Protein AF-A0A1F8TUF9-F1 (afdb_monomer_lite)

pLDDT: mean 81.68, std 12.65, range [35.09, 93.81]

Foldseek 3Di:
DPVLVVPPVLVVLLVVLLVLCVVLCVVLLVLQLVLLVLADPVCSVVLSVLLVVLLLVLLLVLLVVLLVLVVQQDFPDADPNRGDTSSNCCCVVVVVVCVVVVVVVVVVVPPDDDDDPCPPVPPNDDSVVSSVVSSVVSNVSSVVSSVVSVVRDVDSVSNSCSSVVD

Radius of gyration: 19.61 Å; chains: 1; bounding box: 40×49×50 Å

Structure (mmCIF, N/CA/C/O backbone):
data_AF-A0A1F8TUF9-F1
#
_entry.id   AF-A0A1F8TUF9-F1
#
loop_
_atom_site.group_PDB
_atom_site.id
_atom_site.type_symbol
_atom_site.label_atom_id
_atom_site.label_alt_id
_atom_site.label_comp_id
_atom_site.label_asym_id
_atom_site.label_entity_id
_atom_site.label_seq_id
_atom_site.pdbx_PDB_ins_code
_atom_site.Cartn_x
_atom_site.Cartn_y
_atom_site.Cartn_z
_atom_site.occupancy
_atom_site.B_iso_or_equiv
_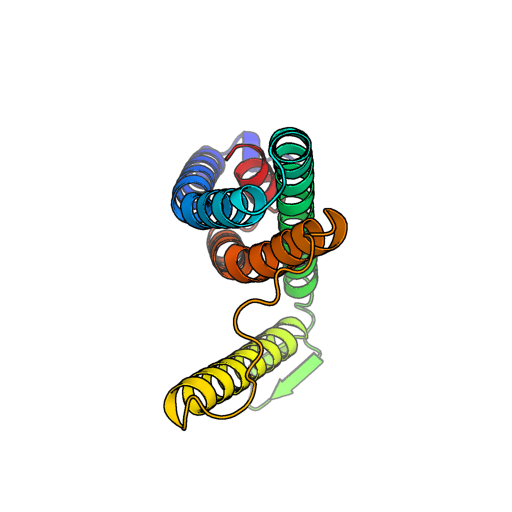atom_site.auth_seq_id
_atom_site.auth_comp_id
_atom_site.auth_asym_id
_atom_site.auth_atom_id
_atom_site.pdbx_PDB_model_num
ATOM 1 N N . MET A 1 1 ? -9.292 15.172 15.640 1.00 59.81 1 MET A N 1
ATOM 2 C CA . MET A 1 1 ? -8.881 14.699 14.294 1.00 59.81 1 MET A CA 1
ATOM 3 C C . MET A 1 1 ? -7.366 14.651 14.081 1.00 59.81 1 MET A C 1
ATOM 5 O O . MET A 1 1 ? -6.950 13.906 13.219 1.00 59.81 1 MET A O 1
ATOM 9 N N . PHE A 1 2 ? -6.527 15.347 14.862 1.00 74.88 2 PHE A N 1
ATOM 10 C CA . PHE A 1 2 ? -5.059 15.181 14.809 1.00 74.88 2 PHE A CA 1
ATOM 11 C C . PHE A 1 2 ? -4.428 15.150 16.210 1.00 74.88 2 PHE A C 1
ATOM 13 O O . PHE A 1 2 ? -3.319 15.631 16.421 1.00 74.88 2 PHE A O 1
ATOM 20 N N . GLU A 1 3 ? -5.151 14.617 17.198 1.00 72.25 3 GLU A N 1
ATOM 21 C CA . GLU A 1 3 ? -4.672 14.570 18.589 1.00 72.25 3 GLU A CA 1
ATOM 22 C C . GLU A 1 3 ? -3.393 13.735 18.730 1.00 72.25 3 GLU A C 1
ATOM 24 O O . GLU A 1 3 ? -2.545 14.054 19.560 1.00 72.25 3 GLU A O 1
ATOM 29 N N . TRP A 1 4 ? -3.191 12.760 17.836 1.00 78.50 4 TRP A N 1
ATOM 30 C CA . TRP A 1 4 ? -1.976 11.953 17.770 1.00 78.50 4 TRP A CA 1
ATOM 31 C C . TRP A 1 4 ? -0.704 12.791 17.553 1.00 78.50 4 TRP A C 1
ATOM 33 O O . TRP A 1 4 ? 0.350 12.433 18.069 1.00 78.50 4 TRP A O 1
ATOM 43 N N . ILE A 1 5 ? -0.782 13.948 16.877 1.00 82.81 5 ILE A N 1
ATOM 44 C CA . ILE A 1 5 ? 0.386 14.814 16.625 1.00 82.81 5 ILE A CA 1
ATOM 45 C C . ILE A 1 5 ? 1.000 15.314 17.941 1.00 82.81 5 ILE A C 1
ATOM 47 O O . ILE A 1 5 ? 2.212 15.519 18.023 1.00 82.81 5 ILE A O 1
ATOM 51 N N . ALA A 1 6 ? 0.177 15.497 18.976 1.00 84.69 6 ALA A N 1
ATOM 52 C CA . ALA A 1 6 ? 0.626 15.937 20.293 1.00 84.69 6 ALA A CA 1
ATOM 53 C C . ALA A 1 6 ? 1.133 14.783 21.179 1.00 84.69 6 ALA A C 1
ATOM 55 O O . ALA A 1 6 ? 1.735 15.050 22.218 1.00 84.69 6 ALA A O 1
ATOM 56 N N . SER A 1 7 ? 0.908 13.523 20.785 1.00 87.38 7 SER A N 1
ATOM 57 C CA . SER A 1 7 ? 1.316 12.339 21.549 1.00 87.38 7 SER A CA 1
ATOM 58 C C . SER A 1 7 ? 2.694 11.826 21.102 1.00 87.38 7 SER A C 1
ATOM 60 O O . SER A 1 7 ? 2.868 11.501 19.924 1.00 87.38 7 SER A O 1
ATOM 62 N N . PRO A 1 8 ? 3.692 11.730 21.999 1.00 88.75 8 PRO A N 1
ATOM 63 C CA . PRO A 1 8 ? 4.997 11.145 21.680 1.00 88.75 8 PRO A CA 1
ATOM 64 C C . PRO A 1 8 ? 4.915 9.700 21.167 1.00 88.75 8 PRO A C 1
ATOM 66 O O . PRO A 1 8 ? 5.718 9.289 20.331 1.00 88.75 8 PRO A O 1
ATOM 69 N N . GLU A 1 9 ? 3.929 8.936 21.635 1.00 88.75 9 GLU A N 1
ATOM 70 C CA . GLU A 1 9 ? 3.710 7.534 21.282 1.00 88.75 9 GLU A CA 1
ATOM 71 C C . GLU A 1 9 ? 3.399 7.373 19.789 1.00 88.75 9 GLU A C 1
ATOM 73 O O . GLU A 1 9 ? 3.959 6.495 19.133 1.00 88.75 9 GLU A O 1
ATOM 78 N N . ALA A 1 10 ? 2.582 8.266 19.224 1.00 88.69 10 ALA A N 1
ATOM 79 C CA . ALA A 1 10 ? 2.248 8.247 17.805 1.00 88.69 10 ALA A CA 1
ATOM 80 C C . ALA A 1 10 ? 3.461 8.518 16.906 1.00 88.69 10 ALA A C 1
ATOM 82 O O . ALA A 1 10 ? 3.574 7.934 15.832 1.00 88.69 10 ALA A O 1
ATOM 83 N N . TRP A 1 11 ? 4.403 9.358 17.346 1.00 90.75 11 TRP A N 1
ATOM 84 C CA . TRP A 1 11 ? 5.647 9.608 16.610 1.00 90.75 11 TRP A CA 1
ATOM 85 C C . TRP A 1 11 ? 6.585 8.400 16.626 1.00 90.75 11 TRP A C 1
ATOM 87 O O . TRP A 1 11 ? 7.209 8.093 15.609 1.00 90.75 11 TRP A O 1
ATOM 97 N N . ILE A 1 12 ? 6.664 7.689 17.754 1.00 92.00 12 ILE A N 1
ATOM 98 C CA . ILE A 1 12 ? 7.420 6.431 17.852 1.00 92.00 12 ILE A CA 1
ATOM 99 C C . ILE A 1 12 ? 6.797 5.374 16.938 1.00 92.00 12 ILE A C 1
ATOM 101 O O . ILE A 1 12 ? 7.513 4.681 16.209 1.00 92.00 12 ILE A O 1
ATOM 105 N N . ALA A 1 13 ? 5.469 5.270 16.956 1.00 90.75 13 ALA A N 1
ATOM 106 C CA . ALA A 1 13 ? 4.731 4.346 16.114 1.00 90.75 13 ALA A CA 1
ATOM 107 C C . ALA A 1 13 ? 4.912 4.672 14.623 1.00 90.75 13 ALA A C 1
ATOM 109 O O . ALA A 1 13 ? 5.250 3.781 13.849 1.00 90.75 13 ALA A O 1
ATOM 110 N N . LEU A 1 14 ? 4.812 5.949 14.236 1.00 92.81 14 LEU A N 1
ATOM 111 C CA . LEU A 1 14 ? 5.096 6.419 12.879 1.00 92.81 14 LEU A CA 1
ATOM 112 C C . LEU A 1 14 ? 6.518 6.056 12.441 1.00 92.81 14 LEU A C 1
ATOM 114 O O . LEU A 1 14 ? 6.708 5.521 11.354 1.00 92.81 14 LEU A O 1
ATOM 118 N N . GLY A 1 15 ? 7.514 6.322 13.290 1.00 93.81 15 GLY A N 1
ATOM 119 C CA . GLY A 1 15 ? 8.910 6.003 12.996 1.00 93.81 15 GLY A CA 1
ATOM 120 C C . GLY A 1 15 ? 9.147 4.502 12.832 1.00 93.81 15 GLY A C 1
ATOM 121 O O . GLY A 1 15 ? 9.872 4.084 11.933 1.00 93.81 15 GLY A O 1
ATOM 122 N N . THR A 1 16 ? 8.498 3.687 13.665 1.00 92.25 16 THR A N 1
ATOM 123 C CA . THR A 1 16 ? 8.588 2.224 13.597 1.00 92.25 16 THR A CA 1
ATOM 124 C C . THR A 1 16 ? 7.912 1.694 12.337 1.00 92.25 16 THR A C 1
ATOM 126 O O . THR A 1 16 ? 8.500 0.877 11.635 1.00 92.25 16 THR A O 1
ATOM 129 N N . LEU A 1 17 ? 6.718 2.193 12.009 1.00 92.12 17 LEU A N 1
ATOM 130 C CA . LEU A 1 17 ? 6.016 1.839 10.779 1.00 92.12 17 LEU A CA 1
ATOM 131 C C . LEU A 1 17 ? 6.811 2.240 9.542 1.00 92.12 17 LEU A C 1
ATOM 133 O O . LEU A 1 17 ? 7.001 1.407 8.669 1.00 92.12 17 LEU A O 1
ATOM 137 N N . ALA A 1 18 ? 7.333 3.465 9.481 1.00 92.69 18 ALA A N 1
ATOM 138 C CA . ALA A 1 18 ? 8.157 3.906 8.360 1.00 92.69 18 ALA A CA 1
ATOM 139 C C . ALA A 1 18 ? 9.418 3.037 8.213 1.00 92.69 18 ALA A C 1
ATOM 141 O O . ALA A 1 18 ? 9.773 2.644 7.106 1.00 92.69 18 ALA A O 1
ATOM 142 N N . ALA A 1 19 ? 10.070 2.669 9.320 1.00 92.12 19 ALA A N 1
ATOM 143 C CA . ALA A 1 19 ? 11.225 1.774 9.284 1.00 92.12 19 ALA A CA 1
ATOM 144 C C . ALA A 1 19 ? 10.862 0.368 8.775 1.00 92.12 19 ALA A C 1
ATOM 146 O O . ALA A 1 19 ? 11.577 -0.175 7.932 1.00 92.12 19 ALA A O 1
ATOM 147 N N . LEU A 1 20 ? 9.757 -0.214 9.256 1.00 90.38 20 LEU A N 1
ATOM 148 C CA . LEU A 1 20 ? 9.263 -1.507 8.777 1.00 90.38 20 LEU A CA 1
ATOM 149 C C . LEU A 1 20 ? 8.894 -1.445 7.297 1.00 90.38 20 LEU A C 1
ATOM 151 O O . LEU A 1 20 ? 9.269 -2.334 6.544 1.00 90.38 20 LEU A O 1
ATOM 155 N N . GLU A 1 21 ? 8.231 -0.378 6.869 1.00 89.06 21 GLU A N 1
ATOM 156 C CA . GLU A 1 21 ? 7.808 -0.195 5.487 1.00 89.06 21 GLU A CA 1
ATOM 157 C C . GLU A 1 21 ? 8.999 -0.035 4.536 1.00 89.06 21 GLU A C 1
ATOM 159 O O . GLU A 1 21 ? 8.965 -0.557 3.426 1.00 89.06 21 GLU A O 1
ATOM 164 N N . ILE A 1 22 ? 10.086 0.607 4.979 1.00 89.00 22 ILE A N 1
ATOM 165 C CA . ILE A 1 22 ? 11.345 0.668 4.223 1.00 89.00 22 ILE A CA 1
ATOM 166 C C . ILE A 1 22 ? 11.963 -0.727 4.101 1.00 89.00 22 ILE A C 1
ATOM 168 O O . ILE A 1 22 ? 12.355 -1.123 3.007 1.00 89.00 22 ILE A O 1
ATOM 172 N N . VAL A 1 23 ? 12.062 -1.479 5.204 1.00 87.44 23 VAL A N 1
ATOM 173 C CA . VAL A 1 23 ? 12.682 -2.817 5.206 1.00 87.44 23 VAL A CA 1
ATOM 174 C C . VAL A 1 23 ? 11.878 -3.795 4.350 1.00 87.44 23 VAL A C 1
ATOM 176 O O . VAL A 1 23 ? 12.449 -4.459 3.489 1.00 87.44 23 VAL A O 1
ATOM 179 N N . LEU A 1 24 ? 10.562 -3.849 4.553 1.00 81.75 24 LEU A N 1
ATOM 180 C CA . LEU A 1 24 ? 9.640 -4.707 3.805 1.00 81.75 24 LEU A CA 1
ATOM 181 C C . LEU A 1 24 ? 9.459 -4.216 2.357 1.00 81.75 24 LEU A C 1
ATOM 183 O O . LEU A 1 24 ? 9.247 -5.006 1.443 1.00 81.75 24 LEU A O 1
ATOM 187 N N . GLY A 1 25 ? 9.594 -2.911 2.112 1.00 81.94 25 GLY A N 1
ATOM 188 C CA . GLY A 1 25 ? 9.467 -2.294 0.791 1.00 81.94 25 GLY A CA 1
ATOM 189 C C . GLY A 1 25 ? 10.635 -2.566 -0.158 1.00 81.94 25 GLY A C 1
ATOM 190 O O . GLY A 1 25 ? 10.500 -2.340 -1.366 1.00 81.94 25 GLY A O 1
ATOM 191 N N . ILE A 1 26 ? 11.760 -3.088 0.346 1.00 85.81 26 ILE A N 1
ATOM 192 C CA . ILE A 1 26 ? 12.896 -3.509 -0.488 1.00 85.81 26 ILE A CA 1
ATOM 193 C C . ILE A 1 26 ? 12.447 -4.563 -1.505 1.00 85.81 26 ILE A C 1
ATOM 195 O O . ILE A 1 26 ? 12.803 -4.452 -2.683 1.00 85.81 26 ILE A O 1
ATOM 199 N N . ASP A 1 27 ? 11.619 -5.522 -1.090 1.00 82.69 27 ASP A N 1
ATOM 200 C CA . ASP A 1 27 ? 11.129 -6.584 -1.968 1.00 82.69 27 ASP A CA 1
ATOM 201 C C . ASP A 1 27 ? 10.323 -5.990 -3.133 1.00 82.69 27 ASP A C 1
ATOM 203 O O . ASP A 1 27 ? 10.610 -6.268 -4.303 1.00 82.69 27 ASP A O 1
ATOM 207 N N . ASN A 1 28 ? 9.413 -5.053 -2.849 1.00 84.50 28 ASN A N 1
ATOM 208 C CA . ASN A 1 28 ? 8.590 -4.390 -3.865 1.00 84.50 28 ASN A CA 1
ATOM 209 C C . ASN A 1 28 ? 9.444 -3.609 -4.886 1.00 84.50 28 ASN A C 1
ATOM 211 O O . ASN A 1 28 ? 9.187 -3.679 -6.093 1.00 84.50 28 ASN A O 1
ATOM 215 N N . ILE A 1 29 ? 10.502 -2.912 -4.446 1.00 85.44 29 ILE A N 1
ATOM 216 C CA . ILE A 1 29 ? 11.414 -2.176 -5.344 1.00 85.44 29 ILE A CA 1
ATOM 217 C C . ILE A 1 29 ? 12.256 -3.131 -6.202 1.00 85.44 29 ILE A C 1
ATOM 219 O O . ILE A 1 29 ? 12.487 -2.855 -7.392 1.00 85.44 29 ILE A O 1
ATOM 223 N N . ILE A 1 30 ? 12.719 -4.248 -5.630 1.00 88.75 30 ILE A N 1
ATOM 224 C CA . ILE A 1 30 ? 13.483 -5.273 -6.352 1.00 88.75 30 ILE A CA 1
ATOM 225 C C . ILE A 1 30 ? 12.613 -5.888 -7.451 1.00 88.75 30 ILE A C 1
ATOM 227 O O . ILE A 1 30 ? 13.025 -5.894 -8.615 1.00 88.75 30 ILE A O 1
ATOM 231 N N . PHE A 1 31 ? 11.392 -6.325 -7.130 1.00 87.00 31 PHE A N 1
ATOM 232 C CA . PHE A 1 31 ? 10.470 -6.897 -8.114 1.00 87.00 31 PHE A CA 1
ATOM 233 C C . PHE A 1 31 ? 10.123 -5.906 -9.226 1.00 87.00 31 PHE A C 1
ATOM 235 O O . PHE A 1 31 ? 10.212 -6.250 -10.410 1.00 87.00 31 PHE A O 1
ATOM 242 N N . LEU A 1 32 ? 9.818 -4.655 -8.873 1.00 89.38 32 LEU A N 1
ATOM 243 C CA . LEU A 1 32 ? 9.574 -3.597 -9.851 1.00 89.38 32 LEU A CA 1
ATOM 244 C C . LEU A 1 32 ? 10.777 -3.417 -10.784 1.00 89.38 32 LEU A C 1
ATOM 246 O O . LEU A 1 32 ? 10.619 -3.344 -12.005 1.00 89.38 32 LEU A O 1
ATOM 250 N N . SER A 1 33 ? 11.991 -3.385 -10.234 1.00 88.06 33 SER A N 1
ATOM 251 C CA . SER A 1 33 ? 13.218 -3.219 -11.018 1.00 88.06 33 SER A CA 1
ATOM 252 C C . SER A 1 33 ? 13.481 -4.404 -11.952 1.00 88.06 33 SER A C 1
ATOM 254 O O . SER A 1 33 ? 13.891 -4.189 -13.095 1.00 88.06 33 SER A O 1
ATOM 256 N N . ILE A 1 34 ? 13.192 -5.633 -11.511 1.00 89.75 34 ILE A N 1
ATOM 257 C CA . ILE A 1 34 ? 13.300 -6.848 -12.330 1.00 89.75 34 ILE A CA 1
ATOM 258 C C . ILE A 1 34 ? 12.313 -6.797 -13.502 1.00 89.75 34 ILE A C 1
ATOM 260 O O . ILE A 1 34 ? 12.705 -7.044 -14.644 1.00 89.75 34 ILE A O 1
ATOM 264 N N . LEU A 1 35 ? 11.048 -6.453 -13.250 1.00 88.69 35 LEU A N 1
ATOM 265 C CA . LEU A 1 35 ? 10.001 -6.412 -14.278 1.00 88.69 35 LEU A CA 1
ATOM 266 C C . LEU A 1 35 ? 10.248 -5.303 -15.300 1.00 88.69 35 LEU A C 1
ATOM 268 O O . LEU A 1 35 ? 10.203 -5.543 -16.507 1.00 88.69 35 LEU A O 1
ATOM 272 N N . VAL A 1 36 ? 10.593 -4.103 -14.830 1.00 89.44 36 VAL A N 1
ATOM 273 C CA . VAL A 1 36 ? 10.937 -2.974 -15.702 1.00 89.44 36 VAL A CA 1
ATOM 274 C C . VAL A 1 36 ? 12.215 -3.255 -16.497 1.00 89.44 36 VAL A C 1
ATOM 276 O O . VAL A 1 36 ? 12.317 -2.837 -17.649 1.00 89.44 36 VAL A O 1
ATOM 279 N N . GLY A 1 37 ? 13.176 -4.002 -15.943 1.00 87.50 37 GLY A N 1
ATOM 280 C CA . GLY A 1 37 ? 14.394 -4.414 -16.650 1.00 87.50 37 GLY A CA 1
ATOM 281 C C . GLY A 1 37 ? 14.125 -5.205 -17.937 1.00 87.50 37 GLY A C 1
ATOM 282 O O . GLY A 1 37 ? 14.916 -5.138 -18.880 1.00 87.50 37 GLY A O 1
ATOM 283 N N . ARG A 1 38 ? 12.967 -5.874 -18.024 1.00 84.56 38 ARG A N 1
ATOM 284 C CA . ARG A 1 38 ? 12.525 -6.632 -19.205 1.00 84.56 38 ARG A CA 1
ATOM 285 C C . ARG A 1 38 ? 11.948 -5.751 -20.322 1.00 84.56 38 ARG A C 1
ATOM 287 O O . ARG A 1 38 ? 11.626 -6.270 -21.388 1.00 84.56 38 ARG A O 1
ATOM 294 N N . LEU A 1 39 ? 11.769 -4.445 -20.104 1.00 86.19 39 LEU A N 1
ATOM 295 C CA . LEU A 1 39 ? 11.296 -3.506 -21.129 1.00 86.19 39 LEU A CA 1
ATOM 296 C C . LEU A 1 39 ? 12.455 -2.951 -21.977 1.00 86.19 39 LEU A C 1
ATOM 298 O O . LEU A 1 39 ? 13.594 -2.898 -21.499 1.00 86.19 39 LEU A O 1
ATOM 302 N N . PRO A 1 40 ? 12.185 -2.479 -23.210 1.00 85.81 40 PRO A N 1
ATOM 303 C CA . PRO A 1 40 ? 13.155 -1.735 -24.011 1.00 85.81 40 PRO A CA 1
ATOM 304 C C . PRO A 1 40 ? 13.666 -0.490 -23.277 1.00 85.81 40 PRO A C 1
ATOM 306 O O . PRO A 1 40 ? 12.894 0.186 -22.597 1.00 85.81 40 PRO A O 1
ATOM 309 N N . GLU A 1 41 ? 14.944 -0.139 -23.454 1.00 84.94 41 GLU A N 1
ATOM 310 C CA . GLU A 1 41 ? 15.615 0.906 -22.656 1.00 84.94 41 GLU A CA 1
ATOM 311 C C . GLU A 1 41 ? 14.882 2.254 -22.654 1.00 84.94 41 GLU A C 1
ATOM 313 O O . GLU A 1 41 ? 14.757 2.888 -21.607 1.00 84.94 41 GLU A O 1
ATOM 318 N N . HIS A 1 42 ? 14.308 2.639 -23.797 1.00 87.44 42 HIS A N 1
ATOM 319 C CA 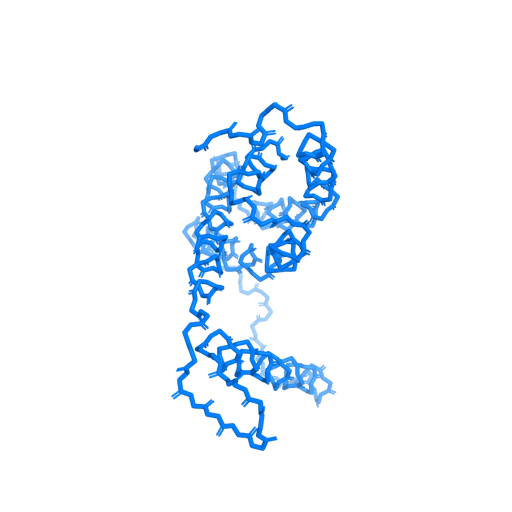. HIS A 1 42 ? 13.562 3.889 -23.957 1.00 87.44 42 HIS A CA 1
ATOM 320 C C . HIS A 1 42 ? 12.278 3.962 -23.110 1.00 87.44 42 HIS A C 1
ATOM 322 O O . HIS A 1 42 ? 11.813 5.057 -22.808 1.00 87.44 42 HIS A O 1
ATOM 328 N N . GLN A 1 43 ? 11.709 2.822 -22.698 1.00 87.38 43 GLN A N 1
ATOM 329 C CA . GLN A 1 43 ? 10.486 2.768 -21.885 1.00 87.38 43 GLN A CA 1
ATOM 330 C C . GLN A 1 43 ? 10.775 2.569 -20.399 1.00 87.38 43 GLN A C 1
ATOM 332 O O . GLN A 1 43 ? 9.923 2.885 -19.573 1.00 87.38 43 GLN A O 1
ATOM 337 N N . ARG A 1 44 ? 11.966 2.077 -20.027 1.00 88.38 44 ARG A N 1
ATOM 338 C CA . ARG A 1 44 ? 12.279 1.689 -18.639 1.00 88.38 44 ARG A CA 1
ATOM 339 C C . ARG A 1 44 ? 12.106 2.833 -17.644 1.00 88.38 44 ARG A C 1
ATOM 341 O O . ARG A 1 44 ? 11.556 2.632 -16.566 1.00 88.38 44 ARG A O 1
ATOM 348 N N . ALA A 1 45 ? 12.564 4.035 -17.989 1.00 89.50 45 ALA A N 1
ATOM 349 C CA . ALA A 1 45 ? 12.461 5.191 -17.097 1.00 89.50 45 ALA A CA 1
ATOM 350 C C . ALA A 1 45 ? 10.997 5.592 -16.847 1.00 89.50 45 ALA A C 1
ATOM 352 O O . ALA A 1 45 ? 10.607 5.853 -15.708 1.00 89.50 45 ALA A O 1
ATOM 353 N N . PHE A 1 46 ? 10.185 5.593 -17.904 1.00 90.19 46 PHE A N 1
ATOM 354 C CA . PHE A 1 46 ? 8.758 5.889 -17.823 1.00 90.19 46 PHE A CA 1
ATOM 355 C C . PHE A 1 46 ? 8.002 4.800 -17.052 1.00 90.19 46 PHE A C 1
ATOM 357 O O . PHE A 1 46 ? 7.274 5.105 -16.111 1.00 90.19 46 PHE A O 1
ATOM 364 N N . ALA A 1 47 ? 8.261 3.533 -17.378 1.00 90.62 47 ALA A N 1
ATOM 365 C CA . ALA A 1 47 ? 7.676 2.374 -16.717 1.00 90.62 47 ALA A CA 1
ATOM 366 C C . ALA A 1 47 ? 7.992 2.328 -15.221 1.00 90.62 47 ALA A C 1
ATOM 368 O O . ALA A 1 47 ? 7.116 2.010 -14.430 1.00 90.62 47 ALA A O 1
ATOM 369 N N . ARG A 1 48 ? 9.215 2.695 -14.815 1.00 91.00 48 ARG A N 1
ATOM 370 C CA . ARG A 1 48 ? 9.599 2.764 -13.400 1.00 91.00 48 ARG A CA 1
ATOM 371 C C . ARG A 1 48 ? 8.793 3.816 -12.648 1.00 91.00 48 ARG A C 1
ATOM 373 O O . ARG A 1 48 ? 8.280 3.528 -11.578 1.00 91.00 48 ARG A O 1
ATOM 380 N N . ARG A 1 49 ? 8.657 5.021 -13.210 1.00 91.25 49 ARG A N 1
ATOM 381 C CA . ARG A 1 49 ? 7.891 6.111 -12.581 1.00 91.25 49 ARG A CA 1
ATOM 382 C C . ARG A 1 49 ? 6.409 5.771 -12.480 1.00 91.25 49 ARG A C 1
ATOM 384 O O . ARG A 1 49 ? 5.820 5.947 -11.422 1.00 91.25 49 ARG A O 1
ATOM 391 N N . MET A 1 50 ? 5.828 5.259 -13.565 1.00 93.06 50 MET A N 1
ATOM 392 C CA . MET A 1 50 ? 4.433 4.822 -13.565 1.00 93.06 50 MET A CA 1
ATOM 393 C C . MET A 1 50 ? 4.205 3.636 -12.633 1.00 93.06 50 MET A C 1
ATOM 395 O O . MET A 1 50 ? 3.237 3.643 -11.889 1.00 93.06 50 MET A O 1
ATOM 399 N N . GLY A 1 51 ? 5.102 2.650 -12.650 1.00 91.06 51 GLY A N 1
ATOM 400 C CA . GLY A 1 51 ? 5.040 1.480 -11.783 1.00 91.06 51 GLY A CA 1
ATOM 401 C C . GLY A 1 51 ? 5.119 1.859 -10.308 1.00 91.06 51 GLY A C 1
ATOM 402 O O . GLY A 1 51 ? 4.308 1.375 -9.536 1.00 91.06 51 GLY A O 1
ATOM 403 N N . LEU A 1 52 ? 6.021 2.774 -9.932 1.00 90.88 52 LEU A N 1
ATOM 404 C CA . LEU A 1 52 ? 6.127 3.272 -8.556 1.00 90.88 52 LEU A CA 1
ATOM 405 C C . LEU A 1 52 ? 4.861 4.022 -8.132 1.00 90.88 52 LEU A C 1
ATOM 407 O O . LEU A 1 52 ? 4.338 3.769 -7.055 1.00 90.88 52 LEU A O 1
ATOM 411 N N . GLY A 1 53 ? 4.337 4.907 -8.986 1.00 91.88 53 GLY A N 1
ATOM 412 C CA . GLY A 1 53 ? 3.091 5.618 -8.690 1.00 91.88 53 GLY A CA 1
ATOM 413 C C . GLY A 1 53 ? 1.889 4.678 -8.563 1.00 91.88 53 GLY A C 1
ATOM 414 O O . GLY A 1 53 ? 1.075 4.838 -7.658 1.00 91.88 53 GLY A O 1
ATOM 415 N N . LEU A 1 54 ? 1.800 3.677 -9.442 1.00 91.81 54 LEU A N 1
ATOM 416 C CA . LEU A 1 54 ? 0.743 2.669 -9.424 1.00 91.81 54 LEU A CA 1
ATOM 417 C C . LEU A 1 54 ? 0.839 1.764 -8.192 1.00 91.81 54 LEU A C 1
ATOM 419 O O . LEU A 1 54 ? -0.188 1.497 -7.582 1.00 91.81 54 LEU A O 1
ATOM 423 N N . ALA A 1 55 ? 2.046 1.338 -7.816 1.00 88.38 55 ALA A N 1
ATOM 424 C CA . ALA A 1 55 ? 2.304 0.561 -6.606 1.00 88.38 55 ALA A CA 1
ATOM 425 C C . ALA A 1 55 ? 1.905 1.348 -5.351 1.00 88.38 55 ALA A C 1
ATOM 427 O O . ALA A 1 55 ? 1.100 0.889 -4.550 1.00 88.38 55 ALA A O 1
ATOM 428 N N . MET A 1 56 ? 2.352 2.602 -5.229 1.00 90.50 56 MET A N 1
ATOM 429 C CA . MET A 1 56 ? 1.979 3.438 -4.085 1.00 90.50 56 MET A CA 1
ATOM 430 C C . MET A 1 56 ? 0.456 3.628 -3.988 1.00 90.50 56 MET A C 1
ATOM 432 O O . MET A 1 56 ? -0.126 3.5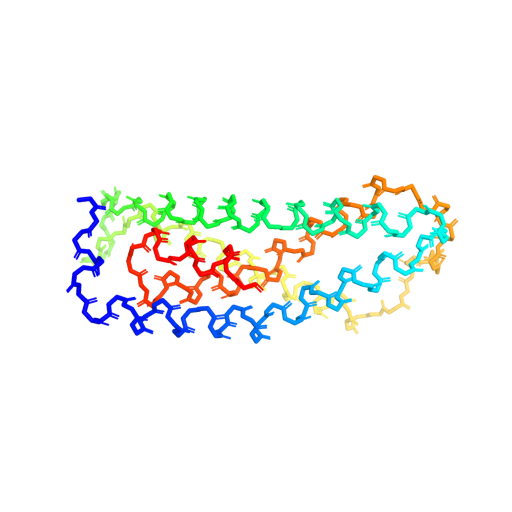25 -2.910 1.00 90.50 56 MET A O 1
ATOM 436 N N . PHE A 1 57 ? -0.210 3.857 -5.126 1.00 92.69 57 PHE A N 1
ATOM 437 C CA . PHE A 1 57 ? -1.668 3.943 -5.179 1.00 92.69 57 PHE A CA 1
ATOM 438 C C . PHE A 1 57 ? -2.344 2.626 -4.779 1.00 92.69 57 PHE A C 1
ATOM 440 O O . PHE A 1 57 ? -3.290 2.650 -3.995 1.00 92.69 57 PHE A O 1
ATOM 447 N N . ALA A 1 58 ? -1.867 1.488 -5.290 1.00 90.38 58 ALA A N 1
ATOM 448 C CA . ALA A 1 58 ? -2.398 0.168 -4.962 1.00 90.38 58 ALA A CA 1
ATOM 449 C C . ALA A 1 58 ? -2.267 -0.128 -3.464 1.00 90.38 58 ALA A C 1
ATOM 451 O O . ALA A 1 58 ? -3.233 -0.568 -2.843 1.00 90.38 58 ALA A O 1
ATOM 452 N N . ARG A 1 59 ? -1.125 0.212 -2.865 1.00 90.00 59 ARG A N 1
ATOM 453 C CA . ARG A 1 59 ? -0.872 0.061 -1.433 1.00 90.00 59 ARG A CA 1
ATOM 454 C C . ARG A 1 59 ? -1.794 0.932 -0.576 1.00 90.00 59 ARG A C 1
ATOM 456 O O . ARG A 1 59 ? -2.382 0.439 0.383 1.00 90.00 59 ARG A O 1
ATOM 463 N N . LEU A 1 60 ? -1.999 2.201 -0.941 1.00 91.69 60 LEU A N 1
ATOM 464 C CA . LEU A 1 60 ? -2.966 3.065 -0.251 1.00 91.69 60 LEU A CA 1
ATOM 465 C C . LEU A 1 60 ? -4.403 2.552 -0.414 1.00 91.69 60 LEU A C 1
ATOM 467 O O . LEU A 1 60 ? -5.155 2.511 0.557 1.00 91.69 60 LEU A O 1
ATOM 471 N N . ALA A 1 61 ? -4.787 2.121 -1.617 1.00 92.06 61 ALA A N 1
ATOM 472 C CA . ALA A 1 61 ? -6.099 1.529 -1.861 1.00 92.06 61 ALA A CA 1
ATOM 473 C C . ALA A 1 61 ? -6.309 0.254 -1.028 1.00 92.06 61 ALA A C 1
ATOM 475 O O . ALA A 1 61 ? -7.396 0.055 -0.481 1.00 92.06 61 ALA A O 1
ATOM 476 N N . LEU A 1 62 ? -5.272 -0.576 -0.879 1.00 89.81 62 LEU A N 1
ATOM 477 C CA . LEU A 1 62 ? -5.287 -1.762 -0.029 1.00 89.81 62 LEU A CA 1
ATOM 478 C C . LEU A 1 62 ? -5.434 -1.390 1.451 1.00 89.81 62 LEU A C 1
ATOM 480 O O . LEU A 1 62 ? -6.297 -1.956 2.120 1.00 89.81 62 LEU A O 1
ATOM 484 N N . LEU A 1 63 ? -4.679 -0.399 1.941 1.00 90.25 63 LEU A N 1
ATOM 485 C CA . LEU A 1 63 ? -4.813 0.123 3.305 1.00 90.25 63 LEU A CA 1
ATOM 486 C C . LEU A 1 63 ? -6.245 0.587 3.586 1.00 90.25 63 LEU A C 1
ATOM 488 O O . LEU A 1 63 ? -6.837 0.171 4.579 1.00 90.25 63 LEU A O 1
ATOM 492 N N . PHE A 1 64 ? -6.829 1.412 2.712 1.00 89.50 64 PHE A N 1
ATOM 493 C CA . PHE A 1 64 ? -8.208 1.878 2.885 1.00 89.50 64 PHE A CA 1
ATOM 494 C C . PHE A 1 64 ? -9.221 0.733 2.805 1.00 89.50 64 PHE A C 1
ATOM 496 O O . PHE A 1 64 ? -10.181 0.720 3.572 1.00 89.50 64 PHE A O 1
ATOM 503 N N . SER A 1 65 ? -8.999 -0.246 1.923 1.00 88.12 65 SER A N 1
ATOM 504 C CA . SER A 1 65 ? -9.867 -1.423 1.804 1.00 88.12 65 SER A CA 1
ATOM 505 C C . SER A 1 65 ? -9.840 -2.265 3.079 1.00 88.12 65 SER A C 1
ATOM 507 O O . SER A 1 65 ? -10.894 -2.632 3.593 1.00 88.12 65 SER A O 1
ATOM 509 N N . ILE A 1 66 ? -8.651 -2.530 3.628 1.00 83.81 66 ILE A N 1
ATOM 510 C CA . ILE A 1 66 ? -8.492 -3.283 4.876 1.00 83.81 66 ILE A CA 1
ATOM 511 C C . ILE A 1 66 ? -9.045 -2.484 6.048 1.00 83.81 66 ILE A C 1
ATOM 513 O O . ILE A 1 66 ? -9.793 -3.030 6.846 1.00 83.81 66 ILE A O 1
ATOM 517 N N . SER A 1 67 ? -8.751 -1.190 6.138 1.00 82.25 67 SER A N 1
ATOM 518 C CA . SER A 1 67 ? -9.302 -0.323 7.178 1.00 82.25 67 SER A CA 1
ATOM 519 C C . SER A 1 67 ? -10.835 -0.312 7.164 1.00 82.25 67 SER A C 1
ATOM 521 O O . SER A 1 67 ? -11.463 -0.432 8.215 1.00 82.25 67 SER A O 1
ATOM 523 N N . TRP A 1 68 ? -11.444 -0.261 5.978 1.00 84.56 68 TRP A N 1
ATOM 524 C CA . TRP A 1 68 ? -12.890 -0.377 5.834 1.00 84.56 68 TRP A CA 1
ATOM 525 C C . TRP A 1 68 ? -13.400 -1.735 6.326 1.00 84.56 68 TRP A C 1
ATOM 527 O O . TRP A 1 68 ? -14.323 -1.768 7.133 1.00 84.56 68 TRP A O 1
ATOM 537 N N . VAL A 1 69 ? -12.753 -2.839 5.930 1.00 81.44 69 VAL A N 1
ATOM 538 C CA . VAL A 1 69 ? -13.068 -4.192 6.429 1.00 81.44 69 VAL A CA 1
ATOM 539 C C . VAL A 1 69 ? -12.945 -4.276 7.954 1.00 81.44 69 VAL A C 1
ATOM 541 O O . VAL A 1 69 ? -13.788 -4.877 8.613 1.00 81.44 69 VAL A O 1
ATOM 544 N N . MET A 1 70 ? -11.923 -3.648 8.530 1.00 75.25 70 MET A N 1
ATOM 545 C CA . MET A 1 70 ? -11.672 -3.625 9.971 1.00 75.25 70 MET A CA 1
ATOM 546 C C . MET A 1 70 ? -12.729 -2.828 10.738 1.00 75.25 70 MET A C 1
ATOM 548 O O . MET A 1 70 ? -12.992 -3.144 11.894 1.00 75.25 70 MET A O 1
ATOM 552 N N . GLY A 1 71 ? -13.354 -1.838 10.094 1.00 75.75 71 GLY A N 1
ATOM 553 C CA . GLY A 1 71 ? -14.482 -1.085 10.633 1.00 75.75 71 GLY A CA 1
ATOM 554 C C . GLY A 1 71 ? -15.797 -1.871 10.689 1.00 75.75 71 GLY A C 1
ATOM 555 O O . GLY A 1 71 ? -16.733 -1.413 11.339 1.00 75.75 71 GLY A O 1
ATOM 556 N N . LEU A 1 72 ? -15.890 -3.057 10.067 1.00 77.31 72 LEU A N 1
ATOM 557 C CA . LEU A 1 72 ? -17.049 -3.954 10.193 1.00 77.31 72 LEU A CA 1
ATOM 558 C C . LEU A 1 72 ? -17.018 -4.717 11.530 1.00 77.31 72 LEU A C 1
ATOM 560 O O . LEU A 1 72 ? -17.006 -5.948 11.560 1.00 77.31 72 LEU A O 1
ATOM 564 N N . THR A 1 73 ? -17.007 -3.979 12.639 1.00 72.50 73 THR A N 1
ATOM 565 C CA . THR A 1 73 ? -17.046 -4.530 14.002 1.00 72.50 73 THR A CA 1
ATOM 566 C C . THR A 1 73 ? -18.459 -4.812 14.499 1.00 72.50 73 THR A C 1
ATOM 568 O O . THR A 1 73 ? -18.611 -5.370 15.579 1.00 72.50 73 THR A O 1
ATOM 571 N N . ASP A 1 74 ? -19.495 -4.424 13.749 1.00 74.31 74 ASP A N 1
ATOM 572 C CA . ASP A 1 74 ? -20.875 -4.717 14.129 1.00 74.31 74 ASP A CA 1
ATOM 573 C C . ASP A 1 74 ? -21.102 -6.233 14.178 1.00 74.31 74 ASP A C 1
ATOM 575 O O . ASP A 1 74 ? -20.815 -6.964 13.221 1.00 74.31 74 ASP A O 1
ATOM 579 N N . ASN A 1 75 ? -21.634 -6.699 15.307 1.00 77.62 75 ASN A N 1
ATOM 580 C CA . ASN A 1 75 ? -21.906 -8.109 15.554 1.00 77.62 75 ASN A CA 1
ATOM 581 C C . ASN A 1 75 ? -23.047 -8.576 14.645 1.00 77.62 75 ASN A C 1
ATOM 583 O O . ASN A 1 75 ? -24.182 -8.115 14.773 1.00 77.62 75 ASN A O 1
ATOM 587 N N . TRP A 1 76 ? -22.755 -9.496 13.724 1.00 73.56 76 TRP A N 1
ATOM 588 C CA . TRP A 1 76 ? -23.762 -10.038 12.810 1.00 73.56 76 TRP A CA 1
ATOM 589 C C . TRP A 1 76 ? -24.509 -11.219 13.430 1.00 73.56 76 TRP A C 1
ATOM 591 O O . TRP A 1 76 ? -25.715 -11.361 13.225 1.00 73.56 76 TRP A O 1
ATOM 601 N N . PHE A 1 77 ? -23.809 -12.076 14.176 1.00 76.19 77 PHE A N 1
ATOM 602 C CA . PHE A 1 77 ? -24.393 -13.240 14.840 1.00 76.19 77 PHE A CA 1
ATOM 603 C C . PHE A 1 77 ? -23.481 -13.766 15.954 1.00 76.19 77 PHE A C 1
ATOM 605 O O . PHE A 1 77 ? -22.260 -13.663 15.883 1.00 76.19 77 PHE A O 1
ATOM 612 N N . THR A 1 78 ? -24.079 -14.372 16.977 1.00 74.88 78 THR A N 1
ATOM 613 C CA . THR A 1 78 ? -23.364 -14.944 18.125 1.00 74.88 78 THR A CA 1
ATOM 614 C C . THR A 1 78 ? -23.318 -16.469 17.990 1.00 74.88 78 THR A C 1
ATOM 616 O O . THR A 1 78 ? -24.360 -17.110 17.845 1.00 74.88 78 THR A O 1
ATOM 619 N N . VAL A 1 79 ? -22.131 -17.079 18.053 1.00 76.06 79 VAL A N 1
ATOM 620 C CA . VAL A 1 79 ? -21.947 -18.544 18.009 1.00 76.06 79 VAL A CA 1
ATOM 621 C C . VAL A 1 79 ? -21.210 -18.994 19.263 1.00 76.06 79 VAL A C 1
ATOM 623 O O . VAL A 1 79 ? -20.122 -18.509 19.555 1.00 76.06 79 VAL A O 1
ATOM 626 N N . LEU A 1 80 ? -21.789 -19.943 20.009 1.00 75.62 80 LEU A N 1
ATOM 627 C CA . LEU A 1 80 ? -21.186 -20.515 21.229 1.00 75.62 80 LEU A CA 1
ATOM 628 C C . LEU A 1 80 ? -20.748 -19.454 22.266 1.00 75.62 80 LEU A C 1
ATOM 630 O O . LEU A 1 80 ? -19.789 -19.665 23.002 1.00 75.62 80 LEU A O 1
ATOM 634 N N . GLY A 1 81 ? -21.444 -18.314 22.324 1.00 77.81 81 GLY A N 1
ATOM 635 C CA . GLY A 1 81 ? -21.124 -17.204 23.230 1.00 77.81 81 GLY A CA 1
ATOM 636 C C . GLY A 1 81 ? -20.039 -16.242 22.733 1.00 77.81 81 GLY A C 1
ATOM 637 O O . GLY A 1 81 ? -19.713 -15.310 23.458 1.00 77.81 81 GLY A O 1
ATOM 638 N N . ASN A 1 82 ? -19.509 -16.433 21.520 1.00 76.06 82 ASN A N 1
ATOM 639 C CA . ASN A 1 82 ? -18.622 -15.474 20.863 1.00 76.06 82 ASN A CA 1
ATOM 640 C C . ASN A 1 82 ? -19.406 -14.677 19.821 1.00 76.06 82 ASN A C 1
ATOM 642 O O . ASN A 1 82 ? -20.062 -15.261 18.951 1.00 76.06 82 ASN A O 1
ATOM 646 N N . ASP A 1 83 ? -19.339 -13.353 19.914 1.00 81.50 83 ASP A N 1
ATOM 647 C CA . ASP A 1 83 ? -19.885 -12.464 18.898 1.00 81.50 83 ASP A CA 1
ATOM 648 C C . ASP A 1 83 ? -18.977 -12.479 17.666 1.00 81.50 83 ASP A C 1
ATOM 650 O O . ASP A 1 83 ? -17.774 -12.252 17.774 1.00 81.50 83 ASP A O 1
ATOM 654 N N . ILE A 1 84 ? -19.551 -12.790 16.503 1.00 81.00 84 ILE A N 1
ATOM 655 C CA . ILE A 1 84 ? -18.839 -12.811 15.227 1.00 81.00 84 ILE A CA 1
ATOM 656 C C . ILE A 1 84 ? -19.233 -11.560 14.443 1.00 81.00 84 ILE A C 1
ATOM 658 O O . ILE A 1 84 ? -20.413 -11.330 14.144 1.00 81.00 84 ILE A O 1
ATOM 662 N N . SER A 1 85 ? -18.230 -10.756 14.102 1.00 84.00 85 SER A N 1
ATOM 663 C CA . SER A 1 85 ? -18.385 -9.550 13.293 1.00 84.00 85 SER A CA 1
ATOM 664 C C . SER A 1 85 ? -18.181 -9.833 11.800 1.00 84.00 85 SER A C 1
ATOM 666 O O . SER A 1 85 ? -17.617 -10.858 11.402 1.00 84.00 85 SER A O 1
ATOM 668 N N . GLY A 1 86 ? -18.616 -8.905 10.943 1.00 77.88 86 GLY A N 1
ATOM 669 C CA . GLY A 1 86 ? -18.364 -8.990 9.499 1.00 77.88 86 GLY A CA 1
ATOM 670 C C . GLY A 1 86 ? -16.866 -9.058 9.165 1.00 77.88 86 GLY A C 1
ATOM 671 O O . GLY A 1 86 ? -16.466 -9.802 8.267 1.00 77.88 86 GLY A O 1
ATOM 672 N N . ARG A 1 87 ? -16.029 -8.356 9.943 1.00 79.94 87 ARG A N 1
ATOM 673 C CA . ARG A 1 87 ? -14.565 -8.443 9.876 1.00 79.94 87 ARG A CA 1
ATOM 674 C C . ARG A 1 87 ? -14.073 -9.877 10.081 1.00 79.94 87 ARG A C 1
ATOM 676 O O . ARG A 1 87 ? -13.255 -10.349 9.294 1.00 79.94 87 ARG A O 1
ATOM 683 N N . ASP A 1 88 ? -14.567 -10.569 11.106 1.00 80.00 88 ASP A N 1
ATOM 684 C CA . ASP A 1 88 ? -14.105 -11.920 11.453 1.00 80.00 88 ASP A CA 1
ATOM 685 C C . ASP A 1 88 ? -14.435 -12.922 10.348 1.00 80.00 88 ASP A C 1
ATOM 687 O O . ASP A 1 88 ? -13.599 -13.742 9.975 1.00 80.00 88 ASP A O 1
ATOM 691 N N . VAL A 1 89 ? -15.626 -12.809 9.754 1.00 82.12 89 VAL A N 1
ATOM 692 C CA . VAL A 1 89 ? -16.038 -13.651 8.622 1.00 82.12 89 VAL A CA 1
ATOM 693 C C . VAL A 1 89 ? -15.136 -13.423 7.410 1.00 82.12 89 VAL A C 1
ATOM 695 O O . VAL A 1 89 ? -14.698 -14.390 6.784 1.00 82.12 89 VAL A O 1
ATOM 698 N N . ILE A 1 90 ? -14.831 -12.162 7.087 1.00 81.62 90 ILE A N 1
ATOM 699 C CA . ILE A 1 90 ? -13.965 -11.817 5.953 1.00 81.62 90 ILE A CA 1
ATOM 700 C C . ILE A 1 90 ? -12.529 -12.290 6.201 1.00 81.62 90 ILE A C 1
ATOM 702 O O . ILE A 1 90 ? -11.928 -12.869 5.300 1.00 81.62 90 ILE A O 1
ATOM 706 N N . LEU A 1 91 ? -11.983 -12.098 7.406 1.00 79.75 91 LEU A N 1
ATOM 707 C CA . LEU A 1 91 ? -10.620 -12.521 7.745 1.00 79.75 91 LEU A CA 1
ATOM 708 C C . LEU A 1 91 ? -10.478 -14.044 7.772 1.00 79.75 91 LEU A C 1
ATOM 710 O O . LEU A 1 91 ? -9.526 -14.578 7.207 1.00 79.75 91 LEU A O 1
ATOM 714 N N . ILE A 1 92 ? -11.433 -14.757 8.374 1.00 83.75 92 ILE A N 1
ATOM 715 C CA . ILE A 1 92 ? -11.430 -16.224 8.406 1.00 83.75 92 ILE A CA 1
ATOM 716 C C . ILE A 1 92 ? -11.612 -16.782 6.992 1.00 83.75 92 ILE A C 1
ATOM 718 O O . ILE A 1 92 ? -10.860 -17.664 6.579 1.00 83.75 92 ILE A O 1
ATOM 722 N N . GLY A 1 93 ? -12.571 -16.251 6.229 1.00 85.44 93 GLY A N 1
ATOM 723 C CA . GLY A 1 93 ? -12.829 -16.675 4.854 1.00 85.44 93 GLY A CA 1
ATOM 724 C C . GLY A 1 93 ? -11.653 -16.388 3.919 1.00 85.44 93 GLY A C 1
ATOM 725 O O . GLY A 1 93 ? -11.223 -17.272 3.181 1.00 85.44 93 GLY A O 1
ATOM 726 N N . GLY A 1 94 ? -11.093 -15.179 3.988 1.00 81.50 94 GLY A N 1
ATOM 727 C CA . GLY A 1 94 ? -9.915 -14.772 3.225 1.00 81.50 94 GLY A CA 1
ATOM 728 C C . GLY A 1 94 ? -8.673 -15.580 3.596 1.00 81.50 94 GLY A C 1
ATOM 729 O O . GLY A 1 94 ? -7.983 -16.076 2.710 1.00 81.50 94 GLY A O 1
ATOM 730 N N . GLY A 1 95 ? -8.428 -15.799 4.891 1.00 82.44 95 GLY A N 1
ATOM 731 C CA . GLY A 1 95 ? -7.322 -16.623 5.379 1.00 82.44 95 GLY A CA 1
ATOM 732 C C . GLY A 1 95 ? -7.424 -18.080 4.922 1.00 82.44 95 GLY A C 1
ATOM 733 O O . GLY A 1 95 ? -6.454 -18.629 4.405 1.00 82.44 95 GLY A O 1
ATOM 734 N N . LEU A 1 96 ? -8.606 -18.698 5.026 1.00 86.06 96 LEU A N 1
ATOM 735 C CA . LEU A 1 96 ? -8.855 -20.050 4.505 1.00 86.06 96 LEU A CA 1
ATOM 736 C C . LEU A 1 96 ? -8.682 -20.127 2.986 1.00 86.06 96 LEU A C 1
ATOM 738 O O . LEU A 1 96 ? -8.106 -21.092 2.485 1.00 86.06 96 LEU A O 1
ATOM 742 N N . PHE A 1 97 ? -9.155 -19.116 2.256 1.00 85.69 97 PHE A N 1
ATOM 743 C CA . PHE A 1 97 ? -8.973 -19.029 0.810 1.00 85.69 97 PHE A CA 1
ATOM 744 C C . PHE A 1 97 ? -7.489 -18.963 0.432 1.00 85.69 97 PHE A C 1
ATOM 746 O O . PHE A 1 97 ? -7.057 -19.716 -0.441 1.00 85.69 97 PHE A O 1
ATOM 753 N N . LEU A 1 98 ? -6.703 -18.119 1.110 1.00 81.31 98 LEU A N 1
ATOM 754 C CA . LEU A 1 98 ? -5.259 -18.025 0.895 1.00 81.31 98 LEU A CA 1
ATOM 755 C C . L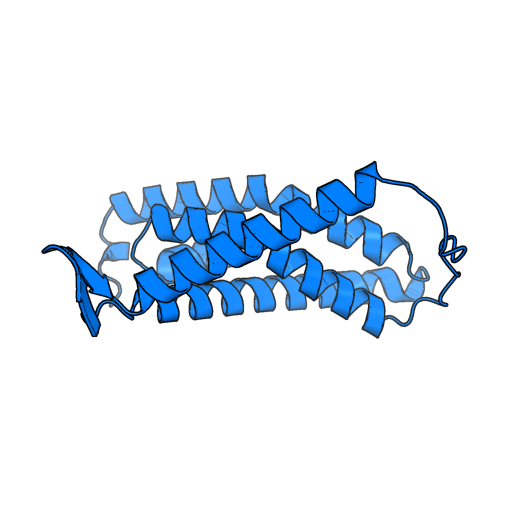EU A 1 98 ? -4.563 -19.344 1.232 1.00 81.31 98 LEU A C 1
ATOM 757 O O . LEU A 1 98 ? -3.822 -19.850 0.400 1.00 81.31 98 LEU A O 1
ATOM 761 N N . LEU A 1 99 ? -4.866 -19.963 2.377 1.00 84.75 99 LEU A N 1
ATOM 762 C CA . LEU A 1 99 ? -4.308 -21.269 2.743 1.00 84.75 99 LEU A CA 1
ATOM 763 C C . LEU A 1 99 ? -4.606 -22.338 1.686 1.00 84.75 99 LEU A C 1
ATOM 765 O O . LEU A 1 99 ? -3.705 -23.078 1.290 1.00 84.75 99 LEU A O 1
ATOM 769 N N . ALA A 1 100 ? -5.845 -22.409 1.195 1.00 86.19 100 ALA A N 1
ATOM 770 C CA . ALA A 1 100 ? -6.228 -23.354 0.152 1.00 86.19 100 ALA A CA 1
ATOM 771 C C . ALA A 1 100 ? -5.479 -23.081 -1.160 1.00 86.19 100 ALA A C 1
ATOM 773 O O . ALA A 1 100 ? -4.929 -24.005 -1.757 1.00 86.19 100 ALA A O 1
ATOM 774 N N . LYS A 1 101 ? -5.414 -21.817 -1.593 1.00 79.62 101 LYS A N 1
ATOM 775 C CA . LYS A 1 101 ? -4.724 -21.418 -2.826 1.00 79.62 101 LYS A CA 1
ATOM 776 C C . LYS A 1 101 ? -3.219 -21.637 -2.744 1.00 79.62 101 LYS A C 1
ATOM 778 O O . LYS A 1 101 ? -2.675 -22.243 -3.659 1.00 79.62 101 LYS A O 1
ATOM 783 N N . SER A 1 102 ? -2.569 -21.229 -1.658 1.00 81.56 102 SER A N 1
ATOM 784 C CA . SER A 1 102 ? -1.145 -21.476 -1.426 1.00 81.56 102 SER A CA 1
ATOM 785 C C . SER A 1 102 ? -0.849 -22.973 -1.368 1.00 81.56 102 SER A C 1
ATOM 787 O O . SER A 1 102 ? 0.125 -23.420 -1.960 1.00 81.56 102 SER A O 1
ATOM 789 N N . THR A 1 103 ? -1.714 -23.778 -0.739 1.00 87.50 103 THR A N 1
ATOM 790 C CA . THR A 1 103 ? -1.557 -25.244 -0.734 1.00 87.50 103 THR A CA 1
ATOM 791 C C . THR A 1 103 ? -1.685 -25.827 -2.141 1.00 87.50 103 THR A C 1
ATOM 793 O O . THR A 1 103 ? -0.870 -26.660 -2.525 1.00 87.50 103 THR A O 1
ATOM 796 N N . GLN A 1 104 ? -2.666 -25.379 -2.932 1.00 81.56 104 GLN A N 1
ATOM 797 C CA . GLN A 1 104 ? -2.825 -25.798 -4.329 1.00 81.56 104 GLN A CA 1
ATOM 798 C C . GLN A 1 104 ? -1.630 -25.390 -5.191 1.00 81.56 104 GLN A C 1
ATOM 800 O O . GLN A 1 104 ? -1.168 -26.182 -6.001 1.00 81.56 104 GLN A O 1
ATOM 805 N N . GLU A 1 105 ? -1.116 -24.176 -5.014 1.00 78.50 105 GLU A N 1
ATOM 806 C CA . GLU A 1 105 ? 0.039 -23.670 -5.752 1.00 78.50 105 GLU A CA 1
ATOM 807 C C . GLU A 1 105 ? 1.314 -24.442 -5.398 1.00 78.50 105 GLU A C 1
ATOM 809 O O . GLU A 1 105 ? 2.061 -24.836 -6.293 1.00 78.50 105 GLU A O 1
ATOM 814 N N . ILE A 1 106 ? 1.525 -24.744 -4.113 1.00 83.88 106 ILE A N 1
ATOM 815 C CA . ILE A 1 106 ? 2.629 -25.589 -3.644 1.00 83.88 106 ILE A CA 1
ATOM 816 C C . ILE A 1 106 ? 2.487 -27.011 -4.197 1.00 83.88 106 ILE A C 1
ATOM 818 O O . ILE A 1 106 ? 3.459 -27.564 -4.704 1.00 83.88 106 ILE A O 1
ATOM 822 N N . HIS A 1 107 ? 1.289 -27.598 -4.147 1.00 83.38 107 HIS A N 1
ATOM 823 C CA . HIS A 1 107 ? 1.031 -28.942 -4.664 1.00 83.38 107 HIS A CA 1
ATOM 824 C C . HIS A 1 107 ? 1.277 -29.023 -6.176 1.00 83.38 107 HIS A C 1
ATOM 826 O O . HIS A 1 107 ? 2.001 -29.902 -6.631 1.00 83.38 107 HIS A O 1
ATOM 832 N N . HIS A 1 108 ? 0.792 -28.041 -6.936 1.00 76.44 108 HIS A N 1
ATOM 833 C CA . HIS A 1 108 ? 1.018 -27.940 -8.377 1.00 76.44 108 HIS A CA 1
ATOM 834 C C . HIS A 1 108 ? 2.496 -27.691 -8.725 1.00 76.44 108 HIS A C 1
ATOM 836 O O . HIS A 1 108 ? 2.999 -28.194 -9.723 1.00 76.44 108 HIS A O 1
ATOM 842 N N . SER A 1 109 ? 3.225 -26.960 -7.876 1.00 70.19 109 SER A N 1
ATOM 843 C CA . SER A 1 109 ? 4.674 -26.761 -8.023 1.00 70.19 109 SER A CA 1
ATOM 844 C C . SER A 1 109 ? 5.491 -28.026 -7.718 1.00 70.19 109 SER A C 1
ATOM 846 O O . SER A 1 109 ? 6.634 -28.129 -8.160 1.00 70.19 109 SER A O 1
ATOM 848 N N . LEU A 1 110 ? 4.927 -28.976 -6.962 1.00 74.81 110 LEU A N 1
ATOM 849 C CA . LEU A 1 110 ? 5.573 -30.225 -6.540 1.00 74.81 110 LEU A CA 1
ATOM 850 C C . LEU A 1 110 ? 5.207 -31.436 -7.415 1.00 74.81 110 LEU A C 1
ATOM 852 O O . LEU A 1 110 ? 6.020 -32.351 -7.516 1.00 74.81 110 LEU A O 1
ATOM 856 N N . GLU A 1 111 ? 4.019 -31.466 -8.031 1.00 68.38 111 GLU A N 1
ATOM 857 C CA . GLU A 1 111 ? 3.535 -32.632 -8.794 1.00 68.38 111 GLU A CA 1
ATOM 858 C C . GLU A 1 111 ? 4.112 -32.776 -10.204 1.00 68.38 111 GLU A C 1
ATOM 860 O O . GLU A 1 111 ? 4.086 -33.875 -10.753 1.00 68.38 111 GLU A O 1
ATOM 865 N N . GLY A 1 112 ? 4.712 -31.739 -10.779 1.00 47.00 112 GLY A N 1
ATOM 866 C CA . GLY A 1 112 ? 5.434 -31.908 -12.032 1.00 47.00 112 GLY A CA 1
ATOM 867 C C . GLY A 1 112 ? 5.435 -30.671 -12.902 1.00 47.00 112 GLY A C 1
ATOM 868 O O . GLY A 1 112 ? 4.399 -30.138 -13.285 1.00 47.00 112 GLY A O 1
ATOM 869 N N . MET A 1 113 ? 6.646 -30.269 -13.270 1.00 52.03 113 MET A N 1
ATOM 870 C CA . MET A 1 113 ? 6.917 -29.528 -14.491 1.00 52.03 113 MET A CA 1
ATOM 871 C C . MET A 1 113 ? 6.514 -30.394 -15.693 1.00 52.03 113 MET A C 1
ATOM 873 O O . MET A 1 113 ? 7.377 -31.043 -16.266 1.00 52.03 113 MET A O 1
ATOM 877 N N . GLU A 1 114 ? 5.247 -30.428 -16.094 1.00 47.09 114 GLU A N 1
ATOM 878 C CA . GLU A 1 114 ? 4.888 -30.925 -17.424 1.00 47.09 114 GLU A CA 1
ATOM 879 C C . GLU A 1 114 ? 3.598 -30.263 -17.930 1.00 47.09 114 GLU A C 1
ATOM 881 O O . GLU A 1 114 ? 2.544 -30.355 -17.313 1.00 47.09 114 GLU A O 1
ATOM 886 N N . GLU A 1 115 ? 3.759 -29.572 -19.068 1.00 42.53 115 GLU A N 1
ATOM 887 C CA . GLU A 1 115 ? 2.751 -28.891 -19.899 1.00 42.53 115 GLU A CA 1
ATOM 888 C C . GLU A 1 115 ? 2.134 -27.620 -19.272 1.00 42.53 115 GLU A C 1
ATOM 890 O O . GLU A 1 115 ? 1.058 -27.614 -18.699 1.00 42.53 115 GLU A O 1
ATOM 895 N N . ASP A 1 116 ? 2.801 -26.466 -19.339 1.00 38.38 116 ASP A N 1
ATOM 896 C CA . ASP A 1 116 ? 2.885 -25.727 -20.598 1.00 38.38 116 ASP A CA 1
ATOM 897 C C . ASP A 1 116 ? 4.315 -25.337 -20.989 1.00 38.38 116 ASP A C 1
ATOM 899 O O . ASP A 1 116 ? 5.013 -24.540 -20.354 1.00 38.38 116 ASP A O 1
ATOM 903 N N . SER A 1 117 ? 4.703 -25.829 -22.159 1.00 40.94 117 SER A N 1
ATOM 904 C CA . SER A 1 117 ? 5.785 -25.304 -22.977 1.00 40.94 117 SER A CA 1
ATOM 905 C C . SER A 1 117 ? 5.397 -23.929 -23.541 1.00 40.94 117 SER A C 1
ATOM 907 O O . SER A 1 117 ? 5.200 -23.718 -24.735 1.00 40.94 117 SER A O 1
ATOM 909 N N . ALA A 1 118 ? 5.367 -22.938 -22.658 1.00 38.31 118 ALA A N 1
ATOM 910 C CA . ALA A 1 118 ? 5.577 -21.544 -23.000 1.00 38.31 118 ALA A CA 1
ATOM 911 C C . ALA A 1 118 ? 6.719 -21.011 -22.131 1.00 38.31 118 ALA A C 1
ATOM 913 O O . ALA A 1 118 ? 6.543 -20.072 -21.356 1.00 38.31 118 ALA A O 1
ATOM 914 N N . GLY A 1 119 ? 7.919 -21.598 -22.283 1.00 35.09 119 GLY A N 1
ATOM 915 C CA . GLY A 1 119 ? 9.156 -20.922 -21.873 1.00 35.09 119 GLY A CA 1
ATOM 916 C C . GLY A 1 119 ? 9.075 -19.475 -22.346 1.00 35.09 119 GLY A C 1
ATOM 917 O O . GLY A 1 119 ? 8.547 -19.286 -23.443 1.00 35.09 119 GLY A O 1
ATOM 918 N N . PRO A 1 120 ? 9.462 -18.489 -21.509 1.00 44.16 120 PRO A N 1
ATOM 919 C CA . PRO A 1 120 ? 8.913 -17.139 -21.512 1.00 44.16 120 PRO A CA 1
ATOM 920 C C . PRO A 1 120 ? 8.811 -16.670 -22.946 1.00 44.16 120 PRO A C 1
ATOM 922 O O . PRO A 1 120 ? 9.815 -16.276 -23.547 1.00 44.16 120 PRO A O 1
ATOM 925 N N . LYS A 1 121 ? 7.607 -16.811 -23.530 1.00 41.41 121 LYS A N 1
ATOM 926 C CA . LYS A 1 121 ? 7.368 -16.289 -24.863 1.00 41.41 121 LYS A CA 1
ATOM 927 C C . LYS A 1 121 ? 7.774 -14.852 -24.691 1.00 41.41 121 LYS A C 1
ATOM 929 O O . LYS A 1 121 ? 7.322 -14.197 -23.750 1.00 41.41 121 LYS A O 1
ATOM 934 N N . VAL A 1 122 ? 8.716 -14.433 -25.520 1.00 45.59 122 VAL A N 1
ATOM 935 C CA . VAL A 1 122 ? 9.129 -13.052 -25.669 1.00 45.59 122 VAL A CA 1
ATOM 936 C C . VAL A 1 122 ? 7.871 -12.329 -26.141 1.00 45.59 122 VAL A C 1
ATOM 938 O O . VAL A 1 122 ? 7.676 -12.068 -27.322 1.00 45.59 122 VAL A O 1
ATOM 941 N N . VAL A 1 123 ? 6.934 -12.115 -25.214 1.00 49.41 123 VAL A N 1
ATOM 942 C CA . VAL A 1 123 ? 5.858 -11.164 -25.328 1.00 49.41 123 VAL A CA 1
ATOM 943 C C . VAL A 1 123 ? 6.666 -9.904 -25.457 1.00 49.41 123 VAL A C 1
ATOM 945 O O . VAL A 1 123 ? 7.350 -9.501 -24.518 1.00 49.41 123 VAL A O 1
ATOM 948 N N . ALA A 1 124 ? 6.715 -9.372 -26.673 1.00 46.03 124 ALA A N 1
ATOM 949 C CA . ALA A 1 124 ? 7.128 -8.009 -26.900 1.00 46.03 124 ALA A CA 1
ATOM 950 C C . ALA A 1 124 ? 6.374 -7.189 -25.848 1.00 46.03 124 ALA A C 1
ATOM 952 O O . ALA A 1 124 ? 5.152 -7.057 -25.931 1.00 46.03 124 ALA A O 1
ATOM 953 N N . ASN A 1 125 ? 7.087 -6.845 -24.769 1.00 57.69 125 ASN A N 1
ATOM 954 C CA . ASN A 1 125 ? 6.495 -6.510 -23.484 1.00 57.69 125 ASN A CA 1
ATOM 955 C C . ASN A 1 125 ? 5.674 -5.250 -23.687 1.00 57.69 125 ASN A C 1
ATOM 957 O O . ASN A 1 125 ? 6.223 -4.150 -23.764 1.00 57.69 125 ASN A O 1
ATOM 961 N N . ASN A 1 126 ? 4.360 -5.415 -23.811 1.00 79.06 126 ASN A N 1
ATOM 962 C CA . ASN A 1 126 ? 3.478 -4.276 -23.823 1.00 79.06 126 ASN A CA 1
ATOM 963 C C . ASN A 1 126 ? 3.621 -3.635 -22.444 1.00 79.06 126 ASN A C 1
ATOM 965 O O . ASN A 1 126 ? 3.356 -4.288 -21.433 1.00 79.06 126 ASN A O 1
ATOM 969 N N . LEU A 1 127 ? 4.069 -2.382 -22.408 1.00 84.19 127 LEU A N 1
ATOM 970 C CA . LEU A 1 127 ? 4.240 -1.592 -21.191 1.00 84.19 127 LEU A CA 1
ATOM 971 C C . LEU A 1 127 ? 3.050 -1.766 -20.235 1.00 84.19 127 LEU A C 1
ATOM 973 O O . LEU A 1 127 ? 3.232 -1.943 -19.037 1.00 84.19 127 LEU A O 1
ATOM 977 N N . PHE A 1 128 ? 1.840 -1.806 -20.792 1.00 87.38 128 PHE A N 1
ATOM 978 C CA . PHE A 1 128 ? 0.602 -2.040 -20.060 1.00 87.38 128 PHE A CA 1
ATOM 979 C C . PHE A 1 128 ? 0.565 -3.374 -19.292 1.00 87.38 128 PHE A C 1
ATOM 981 O O . PHE A 1 128 ? 0.181 -3.387 -18.127 1.00 87.38 128 PHE A O 1
ATOM 988 N N . MET A 1 129 ? 1.003 -4.487 -19.894 1.00 87.25 129 MET A N 1
ATOM 989 C CA . MET A 1 129 ? 1.056 -5.782 -19.197 1.00 87.25 129 MET A CA 1
ATOM 990 C C . MET A 1 129 ? 2.064 -5.763 -18.051 1.00 87.25 129 MET A C 1
ATOM 992 O O . MET A 1 129 ? 1.783 -6.309 -16.989 1.00 87.25 129 MET A O 1
ATOM 996 N N . VAL A 1 130 ? 3.218 -5.115 -18.246 1.00 88.12 130 VAL A N 1
ATOM 997 C CA . VAL A 1 130 ? 4.227 -4.979 -17.186 1.00 88.12 130 VAL A CA 1
ATOM 998 C C . VAL A 1 130 ? 3.680 -4.144 -16.028 1.00 88.12 130 VAL A C 1
ATOM 1000 O O . VAL A 1 130 ? 3.862 -4.518 -14.876 1.00 88.12 130 VAL A O 1
ATOM 1003 N N . LEU A 1 131 ? 2.953 -3.059 -16.312 1.00 89.44 131 LEU A N 1
ATOM 1004 C CA . LEU A 1 131 ? 2.304 -2.247 -15.278 1.00 89.44 131 LEU A CA 1
ATOM 1005 C C . LEU A 1 131 ? 1.229 -3.030 -14.509 1.00 89.44 131 LEU A C 1
ATOM 1007 O O . LEU A 1 131 ? 1.188 -2.944 -13.285 1.00 89.44 131 LEU A O 1
ATOM 1011 N N . ILE A 1 132 ? 0.408 -3.834 -15.195 1.00 89.31 132 ILE A N 1
ATOM 1012 C CA . ILE A 1 132 ? -0.562 -4.721 -14.532 1.00 89.31 132 ILE A CA 1
ATOM 1013 C C . ILE A 1 132 ? 0.148 -5.741 -13.638 1.00 89.31 132 ILE A C 1
ATOM 1015 O O . ILE A 1 132 ? -0.267 -5.941 -12.501 1.00 89.31 132 ILE A O 1
ATOM 1019 N N . GLN A 1 133 ? 1.219 -6.375 -14.125 1.00 88.25 133 GLN A N 1
ATOM 1020 C CA . GLN A 1 133 ? 1.987 -7.336 -13.328 1.00 88.25 133 GLN A CA 1
ATOM 1021 C C . GLN A 1 133 ? 2.589 -6.687 -12.083 1.00 88.25 133 GLN A C 1
ATOM 1023 O O . GLN A 1 133 ? 2.513 -7.275 -11.010 1.00 88.25 133 GLN A O 1
ATOM 1028 N N . ILE A 1 134 ? 3.136 -5.473 -12.217 1.00 89.12 134 ILE A N 1
ATOM 1029 C CA . ILE A 1 134 ? 3.635 -4.694 -11.079 1.00 89.12 134 ILE A CA 1
ATOM 1030 C C . ILE A 1 134 ? 2.511 -4.466 -10.066 1.00 89.12 134 ILE A C 1
ATOM 1032 O O . ILE A 1 134 ? 2.717 -4.750 -8.896 1.00 89.12 134 ILE A O 1
ATOM 1036 N N . ALA A 1 135 ? 1.325 -4.024 -10.496 1.00 87.62 135 ALA A N 1
ATOM 1037 C CA . ALA A 1 135 ? 0.209 -3.773 -9.583 1.00 87.62 135 ALA A CA 1
ATOM 1038 C C . ALA A 1 135 ? -0.266 -5.037 -8.852 1.00 87.62 135 ALA A C 1
ATOM 1040 O O . ALA A 1 135 ? -0.492 -4.999 -7.649 1.00 87.62 135 ALA A O 1
ATOM 1041 N N . ILE A 1 136 ? -0.406 -6.161 -9.560 1.00 87.50 136 ILE A N 1
ATOM 1042 C CA . ILE A 1 136 ? -0.854 -7.423 -8.952 1.00 87.50 136 ILE A CA 1
ATOM 1043 C C . ILE A 1 136 ? 0.173 -7.924 -7.935 1.00 87.50 136 ILE A C 1
ATOM 1045 O O . ILE A 1 136 ? -0.199 -8.283 -6.821 1.00 87.50 136 ILE A O 1
ATOM 1049 N N . LEU A 1 137 ? 1.456 -7.941 -8.305 1.00 87.31 137 LEU A N 1
ATOM 1050 C CA . LEU A 1 137 ? 2.518 -8.387 -7.403 1.00 87.31 137 LEU A CA 1
ATOM 1051 C C . LEU A 1 137 ? 2.660 -7.455 -6.201 1.00 87.31 137 LEU A C 1
ATOM 1053 O O . LEU A 1 137 ? 2.832 -7.933 -5.085 1.00 87.31 137 LEU A O 1
ATOM 1057 N N . ASP A 1 138 ? 2.536 -6.146 -6.410 1.00 88.56 138 ASP A N 1
ATOM 1058 C CA . ASP A 1 138 ? 2.570 -5.169 -5.327 1.00 88.56 138 ASP A CA 1
ATOM 1059 C C . ASP A 1 138 ? 1.428 -5.384 -4.330 1.00 88.56 138 ASP A C 1
ATOM 1061 O O . ASP A 1 138 ? 1.683 -5.362 -3.132 1.00 88.56 138 ASP A O 1
ATOM 1065 N N . ILE A 1 139 ? 0.204 -5.687 -4.783 1.00 87.62 139 ILE A N 1
ATOM 1066 C CA . ILE A 1 139 ? -0.920 -6.029 -3.892 1.00 87.62 139 ILE A CA 1
ATOM 1067 C C . ILE A 1 139 ? -0.597 -7.260 -3.040 1.00 87.62 139 ILE A C 1
ATOM 1069 O O . ILE A 1 139 ? -0.856 -7.256 -1.840 1.00 87.62 139 ILE A O 1
ATOM 1073 N N . VAL A 1 140 ? -0.029 -8.307 -3.645 1.00 84.94 140 VAL A N 1
ATOM 1074 C CA . VAL A 1 140 ? 0.315 -9.540 -2.922 1.00 84.94 140 VAL A CA 1
ATOM 1075 C C . VAL A 1 140 ? 1.395 -9.274 -1.872 1.00 84.94 140 VAL A C 1
ATOM 1077 O O . VAL A 1 140 ? 1.222 -9.670 -0.726 1.00 84.94 140 VAL A O 1
ATOM 1080 N N . PHE A 1 141 ? 2.469 -8.560 -2.224 1.00 82.50 141 PHE A N 1
ATOM 1081 C CA . PHE A 1 141 ? 3.551 -8.256 -1.279 1.00 82.50 141 PHE A CA 1
ATOM 1082 C C . PHE A 1 141 ? 3.169 -7.215 -0.222 1.00 82.50 141 PHE A C 1
ATOM 1084 O O . PHE A 1 141 ? 3.600 -7.304 0.923 1.00 82.50 141 PHE A O 1
ATOM 1091 N N . SER A 1 142 ? 2.355 -6.222 -0.581 1.00 84.62 142 SER A N 1
ATOM 1092 C CA . SER A 1 142 ? 1.908 -5.184 0.357 1.00 84.62 142 SER A CA 1
ATOM 1093 C C . SER A 1 142 ? 0.862 -5.676 1.353 1.00 84.62 142 SER A C 1
ATOM 1095 O O . SER A 1 142 ? 0.627 -5.005 2.354 1.00 84.62 142 SER A O 1
ATOM 1097 N N . LEU A 1 143 ? 0.255 -6.845 1.133 1.00 85.31 143 LEU A N 1
ATOM 1098 C CA . LEU A 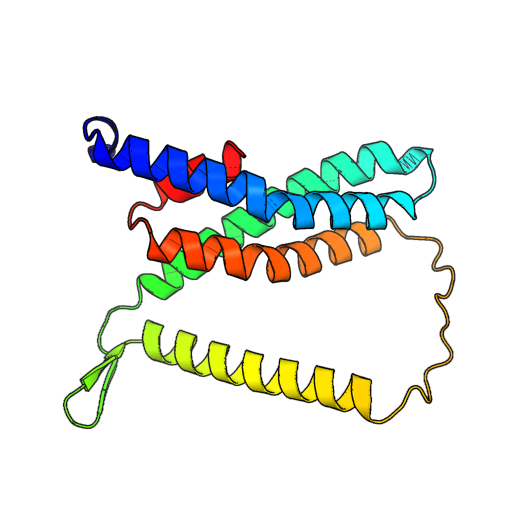1 143 ? -0.690 -7.423 2.083 1.00 85.31 143 LEU A CA 1
ATOM 1099 C C . LEU A 1 143 ? -0.036 -7.658 3.454 1.00 85.31 143 LEU A C 1
ATOM 1101 O O . LEU A 1 143 ? -0.621 -7.295 4.473 1.00 85.31 143 LEU A O 1
ATOM 1105 N N . ASP A 1 144 ? 1.192 -8.177 3.480 1.00 80.38 144 ASP A N 1
ATOM 1106 C CA . ASP A 1 144 ? 1.912 -8.496 4.719 1.00 80.38 144 ASP A CA 1
ATOM 1107 C C . ASP A 1 144 ? 2.290 -7.234 5.507 1.00 80.38 144 ASP A C 1
ATOM 1109 O O . ASP A 1 144 ? 2.089 -7.164 6.728 1.00 80.38 144 ASP A O 1
ATOM 1113 N N . SER A 1 145 ? 2.797 -6.207 4.814 1.00 82.88 145 SER A N 1
ATOM 1114 C CA . SER A 1 145 ? 3.182 -4.946 5.457 1.00 82.88 145 SER A CA 1
ATOM 1115 C C . SER A 1 145 ? 1.961 -4.174 5.962 1.00 82.88 145 SER A C 1
ATOM 1117 O O . SER A 1 145 ? 1.970 -3.684 7.092 1.00 82.88 145 SER A O 1
ATOM 1119 N N . VAL A 1 146 ? 0.862 -4.155 5.200 1.00 84.56 146 VAL A N 1
ATOM 1120 C CA . VAL A 1 146 ? -0.383 -3.490 5.611 1.00 84.56 146 VAL A CA 1
ATOM 1121 C C . VAL A 1 146 ? -1.046 -4.214 6.783 1.00 84.56 146 VAL A C 1
ATOM 1123 O O . VAL A 1 146 ? -1.486 -3.554 7.723 1.00 84.56 146 VAL A O 1
ATOM 1126 N N . ILE A 1 147 ? -1.089 -5.552 6.789 1.00 83.44 147 ILE A N 1
ATOM 1127 C CA . ILE A 1 147 ? -1.613 -6.312 7.937 1.00 83.44 147 ILE A CA 1
ATOM 1128 C C . ILE A 1 147 ? -0.780 -6.029 9.192 1.00 83.44 147 ILE A C 1
ATOM 1130 O O . ILE A 1 147 ? -1.343 -5.807 10.265 1.00 83.44 147 ILE A O 1
ATOM 1134 N N . THR A 1 148 ? 0.548 -5.981 9.061 1.00 83.94 148 THR A N 1
ATOM 1135 C CA . THR A 1 148 ? 1.445 -5.630 10.172 1.00 83.94 148 THR A CA 1
ATOM 1136 C C . THR A 1 148 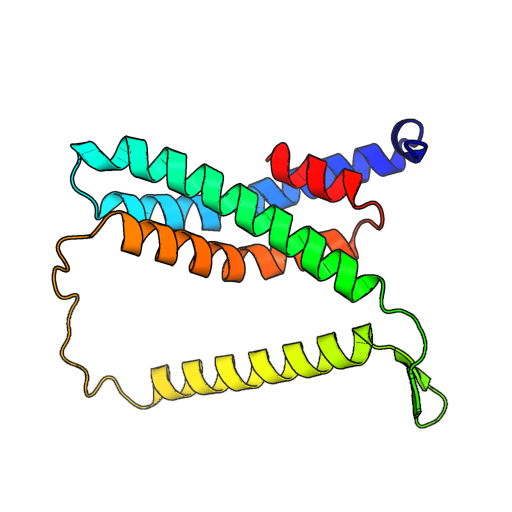? 1.165 -4.219 10.688 1.00 83.94 148 THR A C 1
ATOM 1138 O O . THR A 1 148 ? 1.063 -4.017 11.898 1.00 83.94 148 THR A O 1
ATOM 1141 N N . ALA A 1 149 ? 0.985 -3.251 9.786 1.00 84.44 149 ALA A N 1
ATOM 1142 C CA . ALA A 1 149 ? 0.705 -1.866 10.143 1.00 84.44 149 ALA A CA 1
ATOM 1143 C C . ALA A 1 149 ? -0.620 -1.717 10.904 1.00 84.44 149 ALA A C 1
ATOM 1145 O O . ALA A 1 149 ? -0.654 -1.105 11.973 1.00 84.44 149 ALA A O 1
ATOM 1146 N N . VAL A 1 150 ? -1.678 -2.362 10.403 1.00 82.25 150 VAL A N 1
ATOM 1147 C CA . VAL A 1 150 ? -3.008 -2.397 11.032 1.00 82.25 150 VAL A CA 1
ATOM 1148 C C . VAL A 1 150 ? -2.978 -3.101 12.393 1.00 82.25 150 VAL A C 1
ATOM 1150 O O . VAL A 1 150 ? -3.790 -2.800 13.265 1.00 82.25 150 VAL A O 1
ATOM 1153 N N . GLY A 1 151 ? -2.044 -4.031 12.606 1.00 81.06 151 GLY A N 1
ATOM 1154 C CA . GLY A 1 151 ? -1.824 -4.667 13.904 1.00 81.06 151 GLY A CA 1
ATOM 1155 C C . GLY A 1 151 ? -1.070 -3.801 14.921 1.00 81.06 151 GLY A C 1
ATOM 1156 O O . GLY A 1 151 ? -1.135 -4.096 16.114 1.00 81.06 151 GLY A O 1
ATOM 1157 N N . LEU A 1 152 ? -0.352 -2.762 14.477 1.00 85.75 152 LEU A N 1
ATOM 1158 C CA . LEU A 1 152 ? 0.542 -1.955 15.318 1.00 85.75 152 LEU A CA 1
ATOM 1159 C C . LEU A 1 152 ? -0.069 -0.605 15.722 1.00 85.75 152 LEU A C 1
ATOM 1161 O O . LEU A 1 152 ? 0.200 -0.132 16.825 1.00 85.75 152 LEU A O 1
ATOM 1165 N N . VAL A 1 153 ? -0.881 0.013 14.855 1.00 86.19 153 VAL A N 1
ATOM 1166 C CA . VAL A 1 153 ? -1.455 1.357 15.058 1.00 86.19 153 VAL A CA 1
ATOM 1167 C C . VAL A 1 153 ? -2.907 1.401 14.588 1.00 86.19 153 VAL A C 1
ATOM 1169 O O . VAL A 1 153 ? -3.246 0.826 13.558 1.00 86.19 153 VAL A O 1
ATOM 1172 N N . ASN A 1 154 ? -3.768 2.112 15.322 1.00 82.94 154 ASN A N 1
ATOM 1173 C CA . ASN A 1 154 ? -5.193 2.228 14.984 1.00 82.94 154 ASN A CA 1
ATOM 1174 C C . ASN A 1 154 ? -5.472 3.401 14.028 1.00 82.94 154 ASN A C 1
ATOM 1176 O O . ASN A 1 154 ? -6.451 3.401 13.283 1.00 82.94 154 ASN A O 1
ATOM 1180 N N . GLU A 1 155 ? -4.613 4.412 14.055 1.00 88.69 155 GLU A N 1
ATOM 1181 C CA . GLU A 1 155 ? -4.709 5.651 13.300 1.00 88.69 155 GLU A CA 1
ATOM 1182 C C . GLU A 1 155 ? -4.284 5.434 11.841 1.00 88.69 155 GLU A C 1
ATOM 1184 O O . GLU A 1 155 ? -3.103 5.279 11.510 1.00 88.69 155 GLU A O 1
ATOM 1189 N N . ILE A 1 156 ? -5.268 5.469 10.943 1.00 88.44 156 ILE A N 1
ATOM 1190 C CA . ILE A 1 156 ? -5.075 5.310 9.495 1.00 88.44 156 ILE A CA 1
ATOM 1191 C C . ILE A 1 156 ? -4.162 6.405 8.945 1.00 88.44 156 ILE A C 1
ATOM 1193 O O . ILE A 1 156 ? -3.379 6.155 8.031 1.00 88.44 156 ILE A O 1
ATOM 1197 N N . GLU A 1 157 ? -4.223 7.610 9.515 1.00 90.50 157 GLU A N 1
ATOM 1198 C CA . GLU A 1 157 ? -3.375 8.728 9.118 1.00 90.50 157 GLU A CA 1
ATOM 1199 C C . GLU A 1 157 ? -1.895 8.402 9.332 1.00 90.50 157 GLU A C 1
ATOM 1201 O O . GLU A 1 157 ? -1.080 8.693 8.461 1.00 90.50 157 GLU A O 1
ATOM 1206 N N . ILE A 1 158 ? -1.548 7.752 10.448 1.00 90.62 158 ILE A N 1
ATOM 1207 C CA . ILE A 1 158 ? -0.165 7.368 10.753 1.00 90.62 158 ILE A CA 1
ATOM 1208 C C . ILE A 1 158 ? 0.314 6.303 9.763 1.00 90.62 158 ILE A C 1
ATOM 1210 O O . ILE A 1 158 ? 1.403 6.434 9.205 1.00 90.62 158 ILE A O 1
ATOM 1214 N N . MET A 1 159 ? -0.513 5.288 9.490 1.00 91.12 159 MET A N 1
ATOM 1215 C CA . MET A 1 159 ? -0.197 4.242 8.510 1.00 91.12 159 MET A CA 1
ATOM 1216 C C . MET A 1 159 ? -0.009 4.813 7.098 1.00 91.12 159 MET A C 1
ATOM 1218 O O . MET A 1 159 ? 0.958 4.484 6.414 1.00 91.12 159 MET A O 1
ATOM 1222 N N . ALA A 1 160 ? -0.897 5.711 6.667 1.00 91.56 160 ALA A N 1
ATOM 1223 C CA . ALA A 1 160 ? -0.806 6.350 5.359 1.00 91.56 160 ALA A CA 1
ATOM 1224 C C . ALA A 1 160 ? 0.437 7.247 5.243 1.00 91.56 160 ALA A C 1
ATOM 1226 O O . ALA A 1 160 ? 1.114 7.218 4.216 1.00 91.56 160 ALA A O 1
ATOM 1227 N N . ILE A 1 161 ? 0.770 8.015 6.289 1.00 93.06 161 ILE A N 1
ATOM 1228 C CA . ILE A 1 161 ? 1.989 8.836 6.309 1.00 93.06 161 ILE A CA 1
ATOM 1229 C C . ILE A 1 161 ? 3.229 7.942 6.236 1.00 93.06 161 ILE A C 1
ATOM 1231 O O . ILE A 1 161 ? 4.126 8.252 5.456 1.00 93.06 161 ILE A O 1
ATOM 1235 N N . ALA A 1 162 ? 3.264 6.826 6.974 1.00 91.50 162 ALA A N 1
ATOM 1236 C CA . ALA A 1 162 ? 4.371 5.873 6.918 1.00 91.50 162 ALA A CA 1
ATOM 1237 C C . ALA A 1 162 ? 4.600 5.358 5.487 1.00 91.50 162 ALA A C 1
ATOM 1239 O O . ALA A 1 162 ? 5.714 5.480 4.982 1.00 91.50 162 ALA A O 1
ATOM 1240 N N . ILE A 1 163 ? 3.540 4.898 4.808 1.00 90.31 163 ILE A N 1
ATOM 1241 C CA . ILE A 1 163 ? 3.595 4.405 3.419 1.00 90.31 163 ILE A CA 1
ATOM 1242 C C . ILE A 1 163 ? 4.094 5.472 2.443 1.00 90.31 163 ILE A C 1
ATOM 1244 O O . ILE A 1 163 ? 4.885 5.168 1.561 1.00 90.31 163 ILE A O 1
ATOM 1248 N N . VAL A 1 164 ? 3.623 6.714 2.570 1.00 91.19 164 VAL A N 1
ATOM 1249 C CA . VAL A 1 164 ? 4.013 7.803 1.656 1.00 91.19 164 VAL A CA 1
ATOM 1250 C C . VAL A 1 164 ? 5.443 8.285 1.924 1.00 91.19 164 VAL A C 1
ATOM 1252 O O . VAL A 1 164 ? 6.092 8.818 1.025 1.00 91.19 164 VAL A O 1
ATOM 1255 N N . SER A 1 165 ? 5.923 8.144 3.162 1.00 90.25 165 SER A N 1
ATOM 1256 C CA . SER A 1 165 ? 7.259 8.586 3.573 1.00 90.25 165 SER A CA 1
ATOM 1257 C C . SER A 1 165 ? 8.383 7.588 3.274 1.00 90.25 165 SER A C 1
ATOM 1259 O O . SER A 1 165 ? 9.540 8.010 3.217 1.00 90.25 165 SER A O 1
ATOM 1261 N N . ALA A 1 166 ? 8.044 6.305 3.122 1.00 83.31 166 ALA A N 1
ATOM 1262 C CA . ALA A 1 166 ? 8.962 5.202 2.834 1.00 83.31 166 ALA A CA 1
ATOM 1263 C C . ALA A 1 166 ? 9.252 5.078 1.328 1.00 83.31 166 ALA A C 1
ATOM 1265 O O . ALA A 1 166 ? 10.433 4.837 0.984 1.00 83.31 166 ALA A O 1
#

Sequence (166 aa):
MFEWIASPEAWIALGTLAALEIVLGIDNIIFLSILVGRLPEHQRAFARRMGLGLAMFARLALLFSISWVMGLTDNWFTVLGNDISGRDVILIGGGLFLLAKSTQEIHHSLEGMEEDSAGPKVVANNLFMVLIQIAILDIVFSLDSVITAVGLVNEIEIMAIAIVSA

Secondary structure (DSSP, 8-state):
--GGGG-HHHHHHHHHHHHHHHHHHHHHHHHHHHHHHTS-HHHHHHHHHHHHHHHHHHHHHHHHHHHHHHT--SEEEEETTEEEEHHHHHHHHHHHHHHHHHHHHHHHHHH---S---TT------HHHHHHHHHHHHHHHHHHHHHHHHHH-S-HHHHHHHHHH-